Protein AF-A0A841F017-F1 (afdb_monomer_lite)

Radius of gyration: 26.67 Å; chains: 1; bounding box: 77×30×79 Å

Secondary structure (DSSP, 8-state):
--HHHHHHHHHHHHHHHHHHHHHHHHHH-PPP--------EEE-SS-TTSEEETTPEEEEEEE-SS-SS--EEEEEE-TTTTTTTT-S--HHHHHHHHHTTEEE-GGG-BTTB--EEE--S-----

Sequence (126 aa):
MSTRGLRLRLLTVSILFILLFLLFILWTQRPAASTYEIKGYTTSALHKDIPVPANAKLIESKAYSDHPTLELSETYELKHIGGEQGLYPPVDYFQKLHDAGWMELKEERMGNMHILNKGDVHQNRG

Structure (mmCIF, N/CA/C/O backbone):
data_AF-A0A841F017-F1
#
_entry.id   AF-A0A841F017-F1
#
loop_
_atom_site.group_PDB
_atom_site.id
_atom_site.type_symbol
_atom_site.label_atom_id
_atom_site.label_alt_id
_atom_site.label_comp_id
_atom_site.label_asym_id
_atom_site.label_entity_id
_atom_site.label_seq_id
_atom_site.pdbx_PDB_ins_code
_atom_site.Cartn_x
_atom_site.Cartn_y
_atom_site.Cartn_z
_atom_site.occupancy
_atom_site.B_iso_or_equiv
_atom_site.auth_seq_id
_atom_site.auth_comp_id
_atom_site.auth_asym_id
_atom_site.auth_atom_id
_atom_site.pdbx_PDB_model_num
ATOM 1 N N . MET A 1 1 ? 41.986 12.591 -57.792 1.00 54.22 1 MET A N 1
ATOM 2 C CA . MET A 1 1 ? 40.814 12.480 -5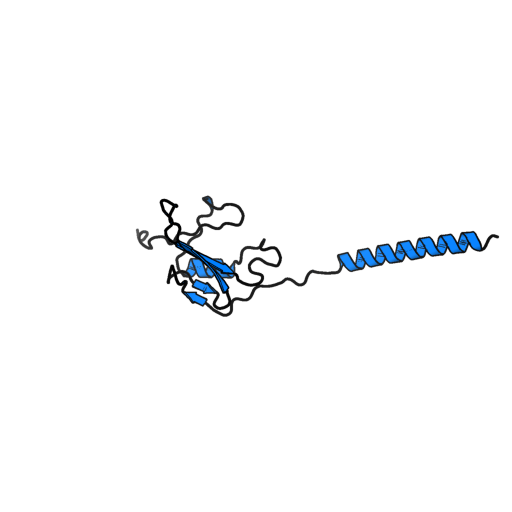6.890 1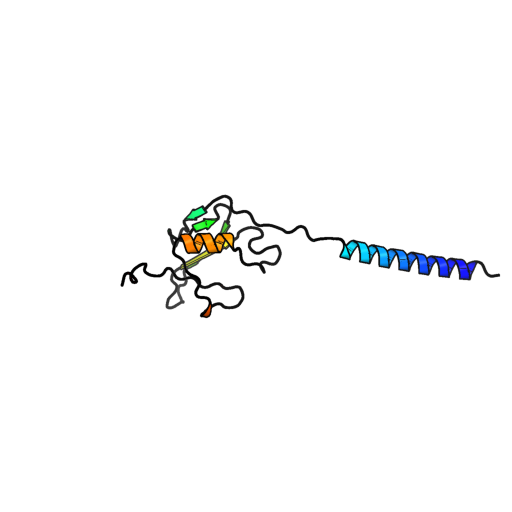.00 54.22 1 MET A CA 1
ATOM 3 C C . MET A 1 1 ? 41.317 12.118 -55.492 1.00 54.22 1 MET A C 1
ATOM 5 O O . MET A 1 1 ? 42.012 11.120 -55.360 1.00 54.22 1 MET A O 1
ATOM 9 N N . SER A 1 2 ? 41.104 12.971 -54.481 1.00 56.50 2 SER A N 1
ATOM 10 C CA . SER A 1 2 ? 41.751 12.845 -53.159 1.00 56.50 2 SER A CA 1
ATOM 11 C C . SER A 1 2 ? 41.032 11.827 -52.266 1.00 56.50 2 SER A C 1
ATOM 13 O O . SER A 1 2 ? 39.908 12.051 -51.818 1.00 56.50 2 SER A O 1
ATOM 15 N N . THR A 1 3 ? 41.691 10.702 -51.988 1.00 62.00 3 THR A N 1
ATOM 16 C CA . THR A 1 3 ? 41.151 9.574 -51.207 1.00 62.00 3 THR A CA 1
ATOM 17 C C . THR A 1 3 ? 40.974 9.893 -49.720 1.00 62.00 3 THR A C 1
ATOM 19 O O . THR A 1 3 ? 40.163 9.260 -49.045 1.00 62.00 3 THR A O 1
ATOM 22 N N . ARG A 1 4 ? 41.684 10.903 -49.199 1.00 63.47 4 ARG A N 1
ATOM 23 C CA . ARG A 1 4 ? 41.638 11.300 -47.780 1.00 63.47 4 ARG A CA 1
ATOM 24 C C . ARG A 1 4 ? 40.321 11.988 -47.403 1.00 63.47 4 ARG A C 1
ATOM 26 O O . ARG A 1 4 ? 39.759 11.685 -46.356 1.00 63.47 4 ARG A O 1
ATOM 33 N N . GLY A 1 5 ? 39.787 12.841 -48.283 1.00 66.69 5 GLY A N 1
ATOM 34 C CA . GLY A 1 5 ? 38.509 13.529 -48.056 1.00 66.69 5 GLY A CA 1
ATOM 35 C C . GLY A 1 5 ? 37.297 12.593 -48.117 1.00 66.69 5 GLY A C 1
ATOM 36 O O . GLY A 1 5 ? 36.348 12.757 -47.355 1.00 66.69 5 GLY A O 1
ATOM 37 N N . LEU A 1 6 ? 37.352 11.567 -48.972 1.00 69.12 6 LEU A N 1
ATOM 38 C CA . LEU A 1 6 ? 36.295 10.558 -49.081 1.00 69.12 6 LEU A CA 1
ATOM 39 C C . LEU A 1 6 ? 36.247 9.643 -47.846 1.00 69.12 6 LEU A C 1
ATOM 41 O O . LEU A 1 6 ? 35.168 9.356 -47.338 1.00 69.12 6 LEU A O 1
ATOM 45 N N . ARG A 1 7 ? 37.416 9.243 -47.323 1.00 73.12 7 ARG A N 1
ATOM 46 C CA . ARG A 1 7 ? 37.525 8.423 -46.103 1.00 73.12 7 ARG A CA 1
ATOM 47 C C . ARG A 1 7 ? 36.995 9.146 -44.863 1.00 73.12 7 ARG A C 1
ATOM 49 O O . ARG A 1 7 ? 36.294 8.531 -44.070 1.00 73.12 7 ARG A O 1
ATOM 56 N N . LEU A 1 8 ? 37.268 10.446 -44.727 1.00 74.31 8 LEU A N 1
ATOM 57 C CA . LEU A 1 8 ? 36.761 11.244 -43.606 1.00 74.31 8 LEU A CA 1
ATOM 58 C C . LEU A 1 8 ? 35.231 11.391 -43.648 1.00 74.31 8 LEU A C 1
ATOM 60 O O . LEU A 1 8 ? 34.578 11.225 -42.624 1.00 74.31 8 LEU A O 1
ATOM 64 N N . ARG A 1 9 ? 34.651 11.611 -44.837 1.00 77.00 9 ARG A N 1
ATOM 65 C CA . ARG A 1 9 ? 33.189 11.676 -45.024 1.00 77.00 9 ARG A CA 1
ATOM 66 C C . ARG A 1 9 ? 32.496 10.339 -44.746 1.00 77.00 9 ARG A C 1
ATOM 68 O O . ARG A 1 9 ? 31.420 10.326 -44.155 1.00 77.00 9 ARG A O 1
ATOM 75 N N . LEU A 1 10 ? 33.114 9.218 -45.127 1.00 76.31 10 LEU A N 1
ATOM 76 C CA . LEU A 1 10 ? 32.594 7.890 -44.787 1.00 76.31 10 LEU A CA 1
ATOM 77 C C . LEU A 1 10 ? 32.601 7.646 -43.272 1.00 76.31 10 LEU A C 1
ATOM 79 O O . LEU A 1 10 ? 31.632 7.114 -42.737 1.00 76.31 10 LEU A O 1
ATOM 83 N N . LEU A 1 11 ? 33.665 8.061 -42.579 1.00 83.00 11 LEU A N 1
ATOM 84 C CA . LEU A 1 11 ? 33.771 7.922 -41.124 1.00 83.00 11 LEU A CA 1
ATOM 85 C C . LEU A 1 11 ? 32.700 8.738 -40.398 1.00 83.00 11 LEU A C 1
ATOM 87 O O . LEU A 1 11 ? 32.046 8.212 -39.503 1.00 83.00 11 LEU A O 1
ATOM 91 N N . THR A 1 12 ? 32.457 9.984 -40.810 1.00 86.88 12 THR A N 1
ATOM 92 C CA . THR A 1 12 ? 31.417 10.821 -40.191 1.00 86.88 12 THR A CA 1
ATOM 93 C C . THR A 1 12 ? 30.012 10.264 -40.411 1.00 86.88 12 THR A C 1
ATOM 95 O O . THR A 1 12 ? 29.203 10.279 -39.488 1.00 86.88 12 THR A O 1
ATOM 98 N N . VAL A 1 13 ? 29.723 9.728 -41.604 1.00 88.12 13 VAL A N 1
ATOM 99 C CA . VAL A 1 13 ? 28.428 9.087 -41.897 1.00 88.12 13 VAL A CA 1
ATOM 100 C C . VAL A 1 13 ? 28.254 7.812 -41.071 1.00 88.12 13 VAL A C 1
ATOM 102 O O . VAL A 1 13 ? 27.183 7.595 -40.514 1.00 88.12 13 VAL A O 1
ATOM 105 N N . SER A 1 14 ? 29.312 7.008 -40.934 1.00 89.00 14 SER A N 1
ATOM 106 C CA . SER A 1 14 ? 29.301 5.794 -40.110 1.00 89.00 14 SER A CA 1
ATOM 107 C C . SER A 1 14 ? 29.035 6.107 -38.632 1.00 89.00 14 SER A C 1
ATOM 109 O O . SER A 1 14 ? 28.161 5.501 -38.017 1.00 89.00 14 SER A O 1
ATOM 111 N N . ILE A 1 15 ? 29.709 7.122 -38.077 1.00 92.94 15 ILE A N 1
ATOM 112 C CA . ILE A 1 15 ? 29.497 7.570 -36.690 1.00 92.94 15 ILE A CA 1
ATOM 113 C C . ILE A 1 15 ? 28.059 8.061 -36.484 1.00 92.94 15 ILE A C 1
ATOM 115 O O . ILE A 1 15 ? 27.424 7.691 -35.499 1.00 92.94 15 ILE A O 1
ATOM 119 N N . LEU A 1 16 ? 27.519 8.849 -37.419 1.00 93.56 16 LEU A N 1
ATOM 120 C CA . LEU A 1 16 ? 26.139 9.331 -37.341 1.00 93.56 16 LEU A CA 1
ATOM 121 C C . LEU A 1 16 ? 25.131 8.172 -37.347 1.00 93.56 16 LE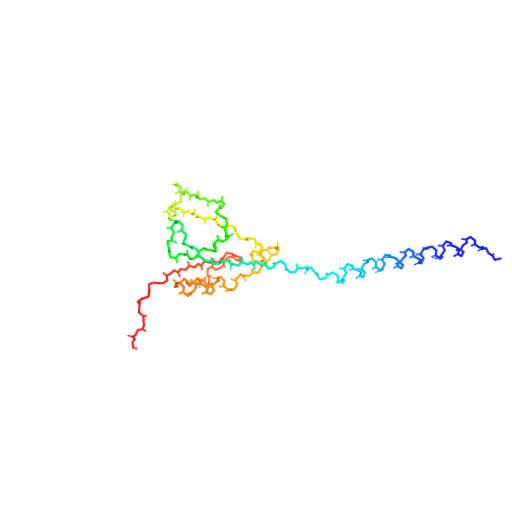U A C 1
ATOM 123 O O . LEU A 1 16 ? 24.181 8.178 -36.567 1.00 93.56 16 LEU A O 1
ATOM 127 N N . PHE A 1 17 ? 25.362 7.156 -38.182 1.00 92.19 17 PHE A N 1
ATOM 128 C CA . PHE A 1 17 ? 24.522 5.959 -38.234 1.00 92.19 17 PHE A CA 1
ATOM 129 C C . PHE A 1 17 ? 24.560 5.166 -36.923 1.00 92.19 17 PHE A C 1
ATOM 131 O O . PHE A 1 17 ? 23.517 4.732 -36.441 1.00 92.19 17 PHE A O 1
ATOM 138 N N . ILE A 1 18 ? 25.741 5.023 -36.314 1.00 93.12 18 ILE A N 1
ATOM 139 C CA . ILE A 1 18 ? 25.905 4.352 -35.016 1.00 93.12 18 ILE A CA 1
ATOM 140 C C . ILE A 1 18 ? 25.162 5.117 -33.914 1.00 93.12 18 ILE A C 1
ATOM 142 O O . ILE A 1 18 ? 24.469 4.501 -33.109 1.00 93.12 18 ILE A O 1
ATOM 146 N N . LEU A 1 19 ? 25.247 6.450 -33.895 1.00 93.44 19 LEU A N 1
ATOM 147 C CA . LEU A 1 19 ? 24.533 7.282 -32.919 1.00 93.44 19 LEU A CA 1
ATOM 148 C C . LEU A 1 19 ? 23.010 7.180 -33.074 1.00 93.44 19 LEU A C 1
ATOM 150 O O . LEU A 1 19 ? 22.304 7.043 -32.077 1.00 93.44 19 LEU A O 1
ATOM 154 N N . LEU A 1 20 ? 22.503 7.190 -34.310 1.00 92.69 20 LEU A N 1
ATOM 155 C CA . LEU A 1 20 ? 21.077 6.996 -34.591 1.00 92.69 20 LEU A CA 1
ATOM 156 C C . LEU A 1 20 ? 20.599 5.598 -34.186 1.00 92.69 20 LEU A C 1
ATOM 158 O O . LEU A 1 20 ? 19.507 5.460 -33.638 1.00 92.69 20 LEU A O 1
ATOM 162 N N . PHE A 1 21 ? 21.422 4.572 -34.404 1.00 91.19 21 PHE A N 1
ATOM 163 C CA . PHE A 1 21 ? 21.111 3.203 -34.002 1.00 91.19 21 PHE A CA 1
ATOM 164 C C . PHE A 1 21 ? 21.115 3.032 -32.477 1.00 91.19 21 PHE A C 1
ATOM 166 O O . PHE A 1 21 ? 20.206 2.414 -31.931 1.00 91.19 21 PHE A O 1
ATOM 173 N N . LEU A 1 22 ? 22.075 3.639 -31.770 1.00 89.81 22 LEU A N 1
ATOM 174 C CA . LEU A 1 22 ? 22.096 3.675 -30.303 1.00 89.81 22 LEU A CA 1
ATOM 175 C C . LEU A 1 22 ? 20.860 4.382 -29.745 1.00 89.81 22 LEU A C 1
ATOM 177 O O . LEU A 1 22 ? 20.235 3.876 -28.815 1.00 89.81 22 LEU A O 1
ATOM 181 N N . LEU A 1 23 ? 20.472 5.511 -30.345 1.00 88.81 23 LEU A N 1
ATOM 182 C CA . LEU A 1 23 ? 19.254 6.213 -29.967 1.00 88.81 23 LEU A CA 1
ATOM 183 C C . LEU A 1 23 ? 18.035 5.307 -30.180 1.00 88.81 23 LEU A C 1
ATOM 185 O O . LEU A 1 23 ? 17.245 5.135 -29.260 1.00 88.81 23 LEU A O 1
ATOM 189 N N . PHE A 1 24 ? 17.918 4.663 -31.344 1.00 88.06 24 PHE A N 1
ATOM 190 C CA . PHE A 1 24 ? 16.834 3.726 -31.654 1.00 88.06 24 PHE A CA 1
ATOM 191 C C . PHE A 1 24 ? 16.744 2.567 -30.651 1.00 88.06 24 PHE A C 1
ATOM 193 O O . PHE A 1 24 ? 15.651 2.260 -30.180 1.00 88.06 24 PHE A O 1
ATOM 200 N N . ILE A 1 25 ? 17.876 1.977 -30.249 1.00 86.12 25 ILE A N 1
ATOM 201 C CA . ILE A 1 25 ? 17.900 0.933 -29.215 1.00 86.12 25 ILE A CA 1
ATOM 202 C C . ILE A 1 25 ? 17.289 1.454 -27.907 1.00 86.12 25 ILE A C 1
ATOM 204 O O . ILE A 1 25 ? 16.469 0.747 -27.321 1.00 86.12 25 ILE A O 1
ATOM 208 N N . LEU A 1 26 ? 17.605 2.686 -27.489 1.00 80.12 26 LEU A N 1
ATOM 209 C CA . LEU A 1 26 ? 17.029 3.304 -26.285 1.00 80.12 26 LEU A CA 1
ATOM 210 C C . LEU A 1 26 ? 15.506 3.489 -26.388 1.00 80.12 26 LEU A C 1
ATOM 212 O O . LEU A 1 26 ? 14.811 3.251 -25.406 1.00 80.12 26 LEU A O 1
ATOM 216 N N . TRP A 1 27 ? 14.971 3.833 -27.567 1.00 78.69 27 TRP A N 1
ATOM 217 C CA . TRP A 1 27 ? 13.516 3.930 -27.789 1.00 78.69 27 TRP A CA 1
ATOM 218 C C . TRP A 1 27 ? 12.805 2.570 -27.739 1.00 78.69 27 TRP A C 1
ATOM 220 O O . TRP A 1 27 ? 11.628 2.506 -27.391 1.00 78.69 27 TRP A O 1
ATOM 230 N N . THR A 1 28 ? 13.495 1.478 -28.085 1.00 76.00 28 THR A N 1
ATOM 231 C CA . THR A 1 28 ? 12.908 0.122 -28.076 1.00 76.00 28 THR A CA 1
ATOM 232 C C . THR A 1 28 ? 12.926 -0.561 -26.709 1.00 76.00 28 THR A C 1
ATOM 234 O O . THR A 1 28 ? 12.256 -1.581 -26.535 1.00 76.00 28 THR A O 1
ATOM 237 N N . GLN A 1 29 ? 13.656 -0.025 -25.724 1.00 72.19 29 GLN A N 1
ATOM 238 C CA . GLN A 1 29 ? 13.628 -0.570 -24.370 1.00 72.19 29 GLN A CA 1
ATOM 239 C C . GLN A 1 29 ? 12.288 -0.215 -23.718 1.00 72.19 29 GLN A C 1
ATOM 241 O O . GLN A 1 29 ? 12.080 0.905 -23.258 1.00 72.19 29 GLN A O 1
ATOM 246 N N . ARG A 1 30 ? 11.366 -1.179 -23.654 1.00 65.62 30 ARG A N 1
ATOM 247 C CA . ARG A 1 30 ? 10.223 -1.086 -22.743 1.00 65.62 30 ARG A CA 1
ATOM 248 C C . ARG A 1 30 ? 10.773 -1.339 -21.338 1.00 65.62 30 ARG A C 1
ATOM 250 O O . ARG A 1 30 ? 11.293 -2.435 -21.120 1.00 65.62 30 ARG A O 1
ATOM 257 N N . PRO A 1 31 ? 10.702 -0.381 -20.396 1.00 66.06 31 PRO A N 1
ATOM 258 C CA . PRO A 1 31 ? 11.086 -0.659 -19.020 1.00 66.06 31 PRO A CA 1
ATOM 259 C C . PRO A 1 31 ? 10.287 -1.873 -18.549 1.00 66.06 31 PRO A C 1
ATOM 261 O O . PRO A 1 31 ? 9.068 -1.918 -18.749 1.00 66.06 31 PRO A O 1
ATOM 264 N N . ALA A 1 32 ? 10.966 -2.877 -17.991 1.00 60.59 32 ALA A N 1
ATOM 265 C CA . ALA A 1 32 ? 10.270 -3.960 -17.317 1.00 60.59 32 ALA A CA 1
ATOM 266 C C . ALA A 1 32 ? 9.374 -3.312 -16.257 1.00 60.59 32 ALA A C 1
ATOM 268 O O . ALA A 1 32 ? 9.856 -2.556 -15.416 1.00 60.59 32 ALA A O 1
ATOM 269 N N . ALA A 1 33 ? 8.062 -3.520 -16.362 1.00 59.91 33 ALA A N 1
ATOM 270 C CA . ALA A 1 33 ? 7.141 -2.987 -15.379 1.00 59.91 33 ALA A CA 1
ATOM 271 C C . ALA A 1 33 ? 7.423 -3.713 -14.066 1.00 59.91 33 ALA A C 1
ATOM 273 O O . ALA A 1 33 ? 7.151 -4.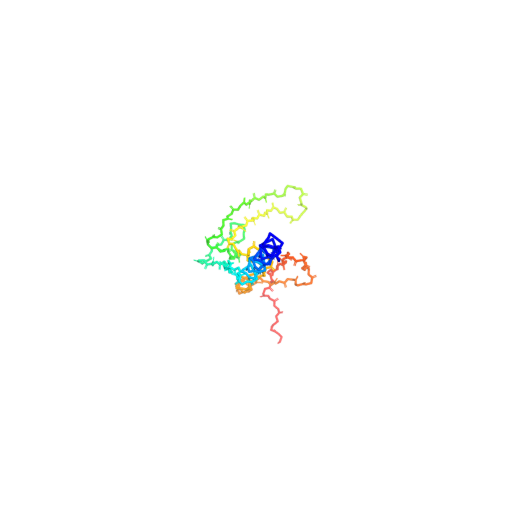907 -13.943 1.00 59.91 33 ALA A O 1
ATOM 274 N N . SER A 1 34 ? 7.999 -3.010 -13.101 1.00 65.50 34 SER A N 1
ATOM 275 C CA . SER A 1 34 ? 8.137 -3.540 -11.757 1.00 65.50 34 SER A CA 1
ATOM 276 C C . SER A 1 34 ? 6.764 -3.583 -11.120 1.00 65.50 34 SER A C 1
ATOM 278 O O . SER A 1 34 ? 6.232 -2.582 -10.641 1.00 65.50 34 SER A O 1
ATOM 280 N N . THR A 1 35 ? 6.152 -4.754 -11.193 1.00 78.25 35 THR A N 1
ATOM 281 C CA . THR A 1 35 ? 4.881 -5.036 -10.546 1.00 78.25 35 THR A CA 1
ATOM 282 C C . THR A 1 35 ? 5.147 -5.353 -9.082 1.00 78.25 35 THR A C 1
ATOM 284 O O . THR A 1 35 ? 6.054 -6.128 -8.761 1.00 78.25 35 THR A O 1
ATOM 287 N N . TYR A 1 36 ? 4.365 -4.755 -8.187 1.00 88.62 36 TYR A N 1
ATOM 288 C CA . TYR A 1 36 ? 4.311 -5.215 -6.806 1.00 88.62 36 TYR A CA 1
ATOM 289 C C . TYR A 1 36 ? 3.533 -6.529 -6.725 1.00 88.62 36 TYR A C 1
ATOM 291 O O . TYR A 1 36 ? 2.739 -6.865 -7.603 1.00 88.62 36 TYR A O 1
ATOM 299 N N . GLU A 1 37 ? 3.778 -7.274 -5.655 1.00 92.19 37 GLU A N 1
ATOM 300 C CA . GLU A 1 37 ? 3.097 -8.526 -5.349 1.00 92.19 37 GLU A CA 1
ATOM 301 C C . GLU A 1 37 ? 2.634 -8.463 -3.894 1.00 92.19 37 GLU A C 1
ATOM 303 O O . GLU A 1 37 ? 3.416 -8.096 -3.013 1.00 92.19 37 GLU A O 1
ATOM 308 N N . ILE A 1 38 ? 1.383 -8.839 -3.634 1.00 93.44 38 ILE A N 1
ATOM 309 C CA . ILE A 1 38 ? 0.839 -8.986 -2.282 1.00 93.44 38 ILE A CA 1
ATOM 310 C C . ILE A 1 38 ? 0.714 -10.480 -1.984 1.00 93.44 38 ILE A C 1
ATOM 312 O O . ILE A 1 38 ? -0.076 -11.181 -2.612 1.00 93.44 38 ILE A O 1
ATOM 316 N N . LYS A 1 39 ? 1.477 -10.978 -1.005 1.00 93.81 39 LYS A N 1
ATOM 317 C CA . LYS A 1 39 ? 1.532 -12.416 -0.654 1.00 93.81 39 LYS A CA 1
ATOM 318 C C . LYS A 1 39 ? 0.498 -12.847 0.392 1.00 93.81 39 LYS A C 1
ATOM 320 O O . LYS A 1 39 ? 0.630 -13.902 1.005 1.00 93.81 39 LYS A O 1
ATOM 325 N N . GLY A 1 40 ? -0.510 -12.012 0.620 1.00 95.38 40 GLY A N 1
ATOM 326 C CA . GLY A 1 40 ? -1.505 -12.155 1.680 1.00 95.38 40 GLY A CA 1
ATOM 327 C C . GLY A 1 40 ? -1.580 -10.906 2.553 1.00 95.38 40 GLY A C 1
ATOM 328 O O . GLY A 1 40 ? -0.901 -9.914 2.290 1.00 95.38 40 GLY A O 1
ATOM 329 N N . TYR A 1 41 ? -2.400 -10.968 3.600 1.00 95.81 41 TYR A N 1
ATOM 330 C CA . TYR A 1 41 ? -2.627 -9.853 4.517 1.00 95.81 41 TYR A CA 1
ATOM 331 C C . TYR A 1 41 ? -2.445 -10.284 5.968 1.00 95.81 41 TYR A C 1
ATOM 333 O O . TYR A 1 41 ? -2.833 -11.385 6.354 1.00 95.81 41 TYR A O 1
ATOM 341 N N . THR A 1 42 ? -1.885 -9.380 6.757 1.00 93.69 42 THR A N 1
ATOM 342 C CA . THR A 1 42 ? -1.840 -9.416 8.217 1.00 93.69 42 THR A CA 1
ATOM 343 C C . THR A 1 42 ? -2.565 -8.186 8.765 1.00 93.69 42 THR A C 1
ATOM 345 O O . THR A 1 42 ? -2.947 -7.293 8.010 1.00 93.69 42 THR A O 1
ATOM 348 N N . THR A 1 43 ? -2.791 -8.126 10.068 1.00 91.00 43 THR A N 1
ATOM 349 C CA . THR A 1 43 ? -3.374 -6.952 10.728 1.00 91.00 43 THR A CA 1
ATOM 350 C C . THR A 1 43 ? -2.281 -5.944 11.087 1.00 91.00 43 THR A C 1
ATOM 352 O O . THR A 1 43 ? -1.203 -6.366 11.514 1.00 91.00 43 THR A O 1
ATOM 355 N N . SER A 1 44 ? -2.552 -4.638 10.971 1.00 86.50 44 SER A N 1
ATOM 356 C CA . SER A 1 44 ? -1.679 -3.605 11.562 1.00 86.50 44 SER A CA 1
ATOM 357 C C . SER A 1 44 ? -1.583 -3.792 13.081 1.00 86.50 44 SER A C 1
ATOM 359 O O . SER A 1 44 ? -2.511 -4.297 13.725 1.00 86.50 44 SER A O 1
ATOM 361 N N . ALA A 1 45 ? -0.439 -3.411 13.650 1.00 78.44 45 ALA A N 1
ATOM 362 C CA . ALA A 1 45 ? -0.231 -3.442 15.092 1.00 78.44 45 ALA A CA 1
ATOM 363 C C . ALA A 1 45 ? -0.999 -2.314 15.809 1.00 78.44 45 ALA A C 1
ATOM 365 O O . ALA A 1 45 ? -1.472 -2.537 16.926 1.00 78.44 45 ALA A O 1
ATOM 366 N N . LEU A 1 46 ? -1.214 -1.169 15.149 1.00 83.62 46 LEU A N 1
ATOM 367 C CA . LEU A 1 46 ? -2.002 -0.050 15.672 1.00 83.62 46 LEU A CA 1
ATOM 368 C C . LEU A 1 46 ? -3.517 -0.215 15.458 1.00 83.62 46 LEU A C 1
ATOM 370 O O . LEU A 1 46 ? -4.290 -0.014 16.391 1.00 83.62 46 LEU A O 1
ATOM 374 N N . HIS A 1 47 ? -3.951 -0.593 14.252 1.00 83.19 47 HIS A N 1
ATOM 375 C CA . HIS A 1 47 ? -5.368 -0.769 13.904 1.00 83.19 47 HIS A CA 1
ATOM 376 C C . HIS A 1 47 ? -5.607 -2.164 13.322 1.00 83.19 47 HIS A C 1
ATOM 378 O O . HIS A 1 47 ? -5.303 -2.446 12.162 1.00 83.19 47 HIS A O 1
ATOM 384 N N . LYS A 1 48 ? -6.176 -3.064 14.136 1.00 86.88 48 LYS A N 1
ATOM 385 C CA . LYS A 1 48 ? -6.352 -4.485 13.774 1.00 86.88 48 LYS A CA 1
ATOM 386 C C . LYS A 1 48 ? -7.247 -4.717 12.556 1.00 86.88 48 LYS A C 1
ATOM 388 O O . LYS A 1 48 ? -7.247 -5.802 11.986 1.00 86.88 48 LYS A O 1
ATOM 393 N N . ASP A 1 49 ? -8.036 -3.726 12.186 1.00 89.25 49 ASP A N 1
ATOM 394 C CA . ASP A 1 49 ? -8.972 -3.737 11.074 1.00 89.25 49 ASP A CA 1
ATOM 395 C C . ASP A 1 49 ? -8.405 -3.136 9.781 1.00 89.25 49 ASP A C 1
ATOM 397 O O . ASP A 1 49 ? -9.097 -3.137 8.761 1.00 89.25 49 ASP A O 1
ATOM 401 N N . ILE A 1 50 ? -7.156 -2.662 9.797 1.00 92.06 50 ILE A N 1
ATOM 402 C CA . ILE A 1 50 ? -6.418 -2.297 8.588 1.00 92.06 50 ILE A CA 1
ATOM 403 C C . ILE A 1 50 ? -5.677 -3.544 8.080 1.00 92.06 50 ILE A C 1
ATOM 405 O O . ILE A 1 50 ? -4.749 -4.023 8.747 1.00 92.06 50 ILE A O 1
ATOM 409 N N . PRO A 1 51 ? -6.056 -4.093 6.909 1.00 95.06 51 PRO A N 1
ATOM 410 C CA . PRO A 1 51 ? -5.309 -5.169 6.276 1.00 95.06 51 PRO A CA 1
ATOM 411 C C . PRO A 1 51 ? -3.979 -4.626 5.747 1.00 95.06 51 PRO A C 1
ATOM 413 O O . PRO A 1 51 ? -3.961 -3.808 4.839 1.00 95.06 51 PRO A O 1
ATOM 416 N N . VAL A 1 52 ? -2.861 -5.116 6.267 1.00 95.62 52 VAL A N 1
ATOM 417 C CA . VAL A 1 52 ? -1.508 -4.771 5.813 1.00 95.62 52 VAL A CA 1
ATOM 418 C C . VAL A 1 52 ? -0.966 -5.918 4.956 1.00 95.62 52 VAL A C 1
ATOM 420 O O . VAL A 1 52 ? -1.076 -7.073 5.373 1.00 95.62 52 VAL A O 1
ATOM 423 N N . PRO A 1 53 ? -0.378 -5.672 3.770 1.00 95.94 53 PRO A N 1
ATOM 424 C CA . PRO A 1 53 ? 0.261 -6.728 2.987 1.00 95.94 53 PRO A CA 1
ATOM 425 C C . PRO A 1 53 ? 1.305 -7.489 3.816 1.00 95.94 53 PRO A C 1
ATOM 427 O O . PRO A 1 53 ? 2.190 -6.886 4.416 1.00 95.94 53 PRO A O 1
ATOM 430 N N . ALA A 1 54 ? 1.233 -8.820 3.845 1.00 95.69 54 ALA A N 1
ATOM 431 C CA . ALA A 1 54 ? 2.067 -9.653 4.722 1.00 95.69 54 ALA A CA 1
ATOM 432 C C . ALA A 1 54 ? 3.573 -9.567 4.409 1.00 95.69 54 ALA A C 1
ATOM 434 O O . ALA A 1 54 ? 4.411 -9.858 5.257 1.00 95.69 54 ALA A O 1
ATOM 435 N N . ASN A 1 55 ? 3.917 -9.180 3.181 1.00 95.50 55 ASN A N 1
ATOM 436 C CA . ASN A 1 55 ? 5.283 -8.940 2.729 1.00 95.50 55 ASN A CA 1
ATOM 437 C C . ASN A 1 55 ? 5.693 -7.457 2.766 1.00 95.50 55 ASN A C 1
ATOM 439 O O . ASN A 1 55 ? 6.760 -7.124 2.248 1.00 95.50 55 ASN A O 1
ATOM 443 N N . ALA A 1 56 ? 4.873 -6.577 3.349 1.00 95.44 56 ALA A N 1
ATOM 444 C CA . ALA A 1 56 ? 5.277 -5.212 3.655 1.00 95.44 56 ALA A CA 1
ATOM 445 C C . ALA A 1 56 ? 6.149 -5.185 4.917 1.00 95.44 56 ALA A C 1
ATOM 447 O O . ALA A 1 56 ? 5.926 -5.926 5.876 1.00 95.44 56 ALA A O 1
ATOM 448 N N . LYS A 1 57 ? 7.154 -4.314 4.921 1.00 94.19 57 LYS A N 1
ATOM 449 C CA . LYS A 1 57 ? 8.071 -4.121 6.042 1.00 94.19 57 LYS A CA 1
ATOM 450 C C . LYS A 1 57 ? 7.640 -2.898 6.843 1.00 94.19 57 LYS A C 1
ATOM 452 O O . LYS A 1 57 ? 7.508 -1.823 6.271 1.00 94.19 57 LYS A O 1
ATOM 457 N N . LEU A 1 58 ? 7.472 -3.034 8.158 1.00 92.94 58 LEU A N 1
ATOM 458 C CA . LEU A 1 58 ? 7.326 -1.877 9.045 1.00 92.94 58 LEU A CA 1
ATOM 459 C C . LEU A 1 58 ? 8.647 -1.093 9.050 1.00 92.94 58 LEU A C 1
ATOM 461 O O . LEU A 1 58 ? 9.692 -1.651 9.398 1.00 92.94 58 LEU A O 1
ATOM 465 N N . ILE A 1 59 ? 8.607 0.171 8.633 1.00 92.31 59 ILE A N 1
ATOM 466 C CA . ILE A 1 59 ? 9.790 1.042 8.567 1.00 92.31 59 ILE A CA 1
ATOM 467 C C . ILE A 1 59 ? 9.799 2.098 9.669 1.00 92.31 59 ILE A C 1
ATOM 469 O O . ILE A 1 59 ? 10.872 2.479 10.129 1.00 92.31 59 ILE A O 1
ATOM 473 N N . GLU A 1 60 ? 8.626 2.530 10.130 1.00 86.81 60 GLU A N 1
ATOM 474 C CA . GLU A 1 60 ? 8.502 3.531 11.185 1.00 86.81 60 GLU A CA 1
ATOM 475 C C . GLU A 1 60 ? 7.265 3.255 12.038 1.00 86.81 60 GLU A C 1
ATOM 477 O O . GLU A 1 60 ? 6.209 2.893 11.525 1.00 86.81 60 GLU A O 1
ATOM 482 N N . SER A 1 61 ? 7.410 3.446 13.347 1.00 86.00 61 SER A N 1
ATOM 483 C CA . SER A 1 61 ? 6.309 3.518 14.300 1.00 86.00 61 SER A CA 1
ATOM 484 C C . SER A 1 61 ? 6.590 4.703 15.211 1.00 86.00 61 SER A C 1
ATOM 486 O O . SER A 1 61 ? 7.583 4.690 15.944 1.00 86.00 61 SER A O 1
ATOM 488 N N . LYS A 1 62 ? 5.756 5.739 15.150 1.00 82.56 62 LYS A N 1
ATOM 489 C CA . LYS A 1 62 ? 5.996 7.006 15.847 1.00 82.56 62 LYS A CA 1
ATOM 490 C C . LYS A 1 62 ? 4.800 7.391 16.700 1.00 82.56 62 LYS A C 1
ATOM 492 O O . LYS A 1 62 ? 3.681 7.449 16.199 1.00 82.56 62 LYS A O 1
ATOM 497 N N . ALA A 1 63 ? 5.066 7.699 17.968 1.00 78.31 63 ALA A N 1
ATOM 498 C CA . ALA A 1 63 ? 4.123 8.390 18.835 1.00 78.31 63 ALA A CA 1
ATOM 499 C C . ALA A 1 63 ? 4.275 9.903 18.636 1.00 78.31 63 ALA A C 1
ATOM 501 O O . ALA A 1 63 ? 5.396 10.423 18.628 1.00 78.31 63 ALA A O 1
ATOM 502 N N . TYR A 1 64 ? 3.165 10.609 18.457 1.00 70.56 64 TYR A N 1
ATOM 503 C CA . TYR A 1 64 ? 3.171 12.062 18.344 1.00 70.56 64 TYR A CA 1
ATOM 504 C C . TYR A 1 64 ? 2.868 12.657 19.718 1.00 70.56 64 TYR A C 1
ATOM 506 O O . TYR A 1 64 ? 1.731 12.649 20.168 1.00 70.56 64 TYR A O 1
ATOM 514 N N . SER A 1 65 ? 3.895 13.171 20.398 1.00 61.16 65 SER A N 1
ATOM 515 C CA . SER A 1 65 ? 3.719 13.855 21.687 1.00 61.16 65 SER A CA 1
ATOM 516 C C . SER A 1 65 ? 3.083 15.240 21.544 1.00 61.16 65 SER A C 1
ATOM 518 O O . SER A 1 65 ? 2.431 15.714 22.469 1.00 61.16 65 SER A O 1
ATOM 520 N N . ASP A 1 66 ? 3.265 15.874 20.382 1.00 69.12 66 ASP A N 1
ATOM 521 C CA . ASP A 1 66 ? 2.989 17.303 20.185 1.00 69.12 66 ASP A CA 1
ATOM 522 C C . ASP A 1 66 ? 1.843 17.556 19.187 1.00 69.12 66 ASP A C 1
ATOM 524 O O . ASP A 1 66 ? 1.551 18.705 18.851 1.00 69.12 66 ASP A O 1
ATOM 528 N N . HIS A 1 67 ? 1.202 16.499 18.670 1.00 62.97 67 HIS A N 1
ATOM 529 C CA . HIS A 1 67 ? 0.086 16.634 17.734 1.00 62.97 67 HIS A CA 1
ATOM 530 C C . HIS A 1 67 ? -1.245 16.543 18.494 1.00 62.97 67 HIS A C 1
ATOM 532 O O . HIS A 1 67 ? -1.474 15.555 19.186 1.00 62.97 67 HIS A O 1
ATOM 538 N N . PRO A 1 68 ? -2.160 17.520 18.360 1.00 63.97 68 PRO A N 1
ATOM 539 C CA . PRO A 1 68 ? -3.350 17.609 19.213 1.00 63.97 68 PRO A CA 1
ATOM 540 C C . PRO A 1 68 ? -4.361 16.465 19.024 1.00 63.97 68 PRO A C 1
ATOM 542 O O . PRO A 1 68 ? -5.245 16.296 19.857 1.00 63.97 68 PRO A O 1
ATOM 545 N N . THR A 1 69 ? -4.263 15.705 17.930 1.00 67.81 69 THR A N 1
ATOM 546 C CA . THR A 1 69 ? -5.245 14.673 17.541 1.00 67.81 69 THR A CA 1
ATOM 547 C C . THR A 1 69 ? -4.645 13.349 17.070 1.00 67.81 69 THR A C 1
ATOM 549 O O . THR A 1 69 ? -5.392 12.415 16.798 1.00 67.81 69 THR A O 1
ATOM 552 N N . LEU A 1 70 ? -3.320 13.250 16.933 1.00 70.94 70 LEU A N 1
ATOM 553 C CA . LEU A 1 70 ? -2.664 12.022 16.478 1.00 70.94 70 LEU A CA 1
ATOM 554 C C . LEU A 1 70 ? -1.849 11.486 17.642 1.00 70.94 70 LEU A C 1
ATOM 556 O O . LEU A 1 70 ? -0.977 12.190 18.131 1.00 70.94 70 LEU A O 1
ATOM 560 N N . GLU A 1 71 ? -2.127 10.262 18.077 1.00 75.25 71 GLU A N 1
ATOM 561 C CA . GLU A 1 71 ? -1.377 9.636 19.170 1.00 75.25 71 GLU A CA 1
ATOM 562 C C . GLU A 1 71 ? -0.234 8.773 18.626 1.00 75.25 71 GLU A C 1
ATOM 564 O O . GLU A 1 71 ? 0.888 8.836 19.126 1.00 75.25 71 GLU A O 1
ATOM 569 N N . LEU A 1 72 ? -0.490 8.009 17.557 1.00 84.12 72 LEU A N 1
ATOM 570 C CA . LEU A 1 72 ? 0.428 7.025 16.982 1.00 84.12 72 LEU A CA 1
ATOM 571 C C . LEU A 1 72 ? 0.290 6.937 15.456 1.00 84.12 72 LEU A C 1
ATOM 573 O O . LEU A 1 72 ? -0.775 7.179 14.893 1.00 84.12 72 LEU A O 1
ATOM 577 N N . SER A 1 73 ? 1.375 6.540 14.797 1.00 86.88 73 SER A N 1
ATOM 578 C CA . SER A 1 73 ? 1.414 6.214 13.370 1.00 86.88 73 SER A CA 1
ATOM 579 C C . SER A 1 73 ? 2.316 5.018 13.105 1.00 86.88 73 SER A C 1
ATOM 581 O O . SER A 1 73 ? 3.304 4.812 13.811 1.00 86.88 73 SER A O 1
ATOM 583 N N . GLU A 1 74 ? 1.985 4.266 12.059 1.00 90.25 74 GLU A N 1
ATOM 584 C CA . GLU A 1 74 ? 2.801 3.179 11.528 1.00 90.25 74 GLU A CA 1
ATOM 585 C C . GLU A 1 74 ? 2.970 3.360 10.022 1.00 90.25 74 GLU A C 1
ATOM 587 O O . GLU A 1 74 ? 1.992 3.573 9.301 1.00 90.25 74 GLU A O 1
ATOM 592 N N . THR A 1 75 ? 4.202 3.222 9.543 1.00 91.50 75 THR A N 1
ATOM 593 C CA . THR A 1 75 ? 4.537 3.307 8.122 1.00 91.50 75 THR A CA 1
ATOM 594 C C . THR A 1 75 ? 5.071 1.966 7.645 1.00 91.50 75 THR A C 1
ATOM 596 O O . THR A 1 75 ? 6.048 1.440 8.188 1.00 91.50 75 THR A O 1
ATOM 599 N N . TYR A 1 76 ? 4.452 1.433 6.593 1.00 93.62 76 TYR A N 1
ATOM 600 C CA . TYR A 1 76 ? 4.825 0.167 5.971 1.00 93.62 76 TYR A CA 1
ATOM 601 C C . TYR A 1 76 ? 5.326 0.390 4.543 1.00 93.62 76 TYR A C 1
ATOM 603 O O . TYR A 1 76 ? 4.721 1.127 3.767 1.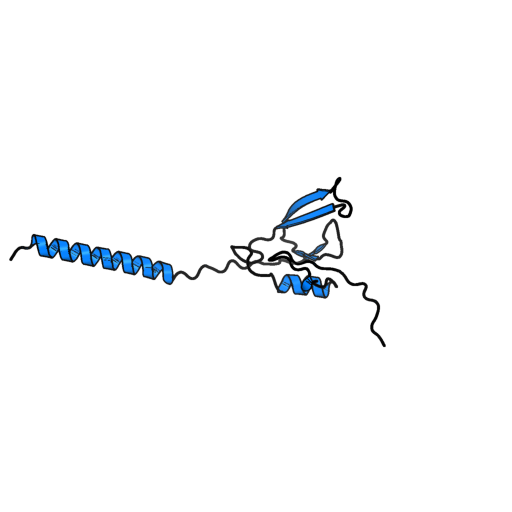00 93.62 76 TYR A O 1
ATOM 611 N N . GLU A 1 77 ? 6.407 -0.292 4.183 1.00 93.69 77 GLU A N 1
ATOM 612 C CA . GLU A 1 77 ? 6.994 -0.276 2.846 1.00 93.69 77 GLU A CA 1
ATOM 613 C C . GLU A 1 77 ? 6.702 -1.596 2.124 1.00 93.69 77 GLU A C 1
ATOM 615 O O . GLU A 1 77 ? 7.024 -2.675 2.627 1.00 93.69 77 GLU A O 1
ATOM 620 N N . LEU A 1 78 ? 6.127 -1.521 0.921 1.00 94.38 78 LEU A N 1
ATOM 621 C CA . LEU A 1 78 ? 5.952 -2.667 0.029 1.00 94.38 78 LEU A CA 1
ATOM 622 C C . LEU A 1 78 ? 6.724 -2.428 -1.271 1.00 94.38 78 LEU A C 1
ATOM 624 O O . LEU A 1 78 ? 6.562 -1.405 -1.934 1.00 94.38 78 LEU A O 1
ATOM 628 N N . LYS A 1 79 ? 7.559 -3.396 -1.658 1.00 92.88 79 LYS A N 1
ATOM 629 C CA . LYS A 1 79 ? 8.431 -3.267 -2.830 1.00 92.88 79 LYS A CA 1
ATOM 630 C C . LYS A 1 79 ? 7.621 -3.025 -4.112 1.00 92.88 79 LYS A C 1
ATOM 632 O O . LYS A 1 79 ? 6.724 -3.803 -4.429 1.00 92.88 79 LYS A O 1
ATOM 637 N N . HIS A 1 80 ? 7.996 -1.979 -4.852 1.00 92.06 80 HIS A N 1
ATOM 638 C CA . HIS A 1 80 ? 7.367 -1.531 -6.104 1.00 92.06 80 HIS A CA 1
ATOM 639 C C . HIS A 1 80 ? 5.873 -1.185 -5.992 1.00 92.06 80 HIS A C 1
ATOM 641 O O . HIS A 1 80 ? 5.181 -1.150 -7.015 1.00 92.06 80 HIS A O 1
ATOM 647 N N . ILE A 1 81 ? 5.335 -0.968 -4.781 1.00 90.62 81 ILE A N 1
ATOM 648 C CA . ILE A 1 81 ? 3.943 -0.534 -4.648 1.00 90.62 81 ILE A CA 1
ATOM 649 C C . ILE A 1 81 ? 3.790 0.833 -5.320 1.00 90.62 81 ILE A C 1
ATOM 651 O O . ILE A 1 81 ? 4.546 1.767 -5.067 1.00 90.62 81 ILE A O 1
ATOM 655 N N . GLY A 1 82 ? 2.854 0.903 -6.261 1.00 87.94 82 GLY A N 1
ATOM 656 C CA . GLY A 1 82 ? 2.697 2.043 -7.156 1.00 87.94 82 GLY A CA 1
ATOM 657 C C . GLY A 1 82 ? 3.750 2.204 -8.255 1.00 87.94 82 GLY A C 1
ATOM 658 O O . GLY A 1 82 ? 3.875 3.277 -8.849 1.00 87.94 82 GLY A O 1
ATOM 659 N N . GLY A 1 83 ? 4.457 1.122 -8.586 1.00 87.44 83 GLY A N 1
ATOM 660 C CA . GLY A 1 83 ? 5.471 1.059 -9.638 1.00 87.44 83 GLY A CA 1
ATOM 661 C C . GLY A 1 83 ? 6.822 1.626 -9.203 1.00 87.44 83 GLY A C 1
ATOM 662 O O . GLY A 1 83 ? 6.990 2.076 -8.075 1.00 87.44 83 GLY A O 1
ATOM 663 N N . GLU A 1 84 ? 7.789 1.641 -10.123 1.00 84.12 84 GLU A N 1
ATOM 664 C CA . GLU A 1 84 ? 9.169 2.104 -9.868 1.00 84.12 84 GLU A CA 1
ATOM 665 C C . GLU A 1 84 ? 9.263 3.507 -9.259 1.00 84.12 84 GLU A C 1
ATOM 667 O O . GLU A 1 84 ? 10.167 3.796 -8.482 1.00 84.12 84 GLU A O 1
ATOM 672 N N . GLN A 1 85 ? 8.332 4.384 -9.630 1.00 83.31 85 GLN A N 1
ATOM 673 C CA . GLN A 1 85 ? 8.304 5.777 -9.188 1.00 83.31 85 GLN A CA 1
ATOM 674 C C . GLN A 1 85 ? 7.227 6.049 -8.126 1.00 83.31 85 GLN A C 1
ATOM 676 O O . GLN A 1 85 ? 7.060 7.197 -7.725 1.00 83.31 85 GLN A O 1
ATOM 681 N N . GLY A 1 86 ? 6.460 5.035 -7.703 1.00 84.12 86 GLY A N 1
ATOM 682 C CA . GLY A 1 86 ? 5.350 5.211 -6.756 1.00 84.12 86 GLY A CA 1
ATOM 683 C C . GLY A 1 86 ? 4.211 6.104 -7.273 1.00 84.12 86 GLY A C 1
ATOM 684 O O . GLY A 1 86 ? 3.508 6.724 -6.481 1.00 84.12 86 GLY A O 1
ATOM 685 N N . LEU A 1 87 ? 4.052 6.228 -8.597 1.00 83.56 87 LEU A N 1
ATOM 686 C CA . LEU A 1 87 ? 3.084 7.136 -9.233 1.00 83.56 87 LEU A CA 1
ATOM 687 C C . LEU A 1 87 ? 1.733 6.485 -9.547 1.00 83.56 87 LEU A C 1
ATOM 689 O O . LEU A 1 87 ? 0.784 7.183 -9.901 1.00 83.56 87 LEU A O 1
ATOM 693 N N . TYR A 1 88 ? 1.639 5.160 -9.454 1.00 85.69 88 TYR A N 1
ATOM 694 C CA . TYR A 1 88 ? 0.417 4.431 -9.776 1.00 85.69 88 TYR A CA 1
ATOM 695 C C . TYR A 1 88 ? -0.325 4.039 -8.493 1.00 85.69 88 TYR A C 1
ATOM 697 O O . TYR A 1 88 ? 0.284 3.506 -7.573 1.00 85.69 88 TYR A O 1
ATOM 705 N N . PRO A 1 89 ? -1.640 4.261 -8.386 1.00 87.88 89 PRO A N 1
ATOM 706 C CA . PRO A 1 89 ? -2.385 3.791 -7.226 1.00 87.88 89 PRO A CA 1
ATOM 707 C C . PRO A 1 89 ? -2.499 2.251 -7.253 1.00 87.88 89 PRO A C 1
ATOM 709 O O . PRO A 1 89 ? -2.888 1.697 -8.285 1.00 87.88 89 PRO A O 1
ATOM 712 N N . PRO A 1 90 ? -2.200 1.537 -6.150 1.00 91.56 90 PRO A N 1
ATOM 713 C CA . PRO A 1 90 ? -2.393 0.088 -6.058 1.00 91.56 90 PRO A CA 1
ATOM 714 C C . PRO A 1 90 ? -3.883 -0.276 -5.921 1.00 91.56 90 PRO A C 1
ATOM 716 O O . PRO A 1 90 ? -4.412 -0.414 -4.819 1.00 91.56 90 PRO A O 1
ATOM 719 N N . VAL A 1 91 ? -4.588 -0.380 -7.052 1.00 91.50 91 VAL A N 1
ATOM 720 C CA . VAL A 1 91 ? -6.060 -0.519 -7.110 1.00 91.50 91 VAL A CA 1
ATOM 721 C C . VAL A 1 91 ? -6.582 -1.741 -6.343 1.00 91.50 91 VAL A C 1
ATOM 723 O O . VAL A 1 91 ? -7.599 -1.648 -5.660 1.00 91.50 91 VAL A O 1
ATOM 726 N N . ASP A 1 92 ? -5.886 -2.872 -6.422 1.00 93.12 92 ASP A N 1
ATOM 727 C CA . ASP A 1 92 ? -6.240 -4.106 -5.707 1.00 93.12 92 ASP A CA 1
ATOM 728 C C . ASP A 1 92 ? -6.194 -3.934 -4.179 1.00 93.12 92 ASP A C 1
ATOM 730 O O . ASP A 1 92 ? -7.068 -4.423 -3.462 1.00 93.12 92 ASP A O 1
ATOM 734 N N . TYR A 1 93 ? -5.219 -3.183 -3.673 1.00 94.00 93 TYR A N 1
ATOM 735 C CA . TYR A 1 93 ? -5.102 -2.868 -2.259 1.00 94.00 93 TYR A CA 1
ATOM 736 C C . TYR A 1 93 ? -6.203 -1.914 -1.792 1.00 94.00 93 TYR A C 1
ATOM 738 O O . TYR A 1 93 ? -6.805 -2.143 -0.742 1.00 94.00 93 TYR A O 1
ATOM 746 N N . PHE A 1 94 ? -6.535 -0.894 -2.589 1.00 93.25 94 PHE A N 1
ATOM 747 C CA . PHE A 1 94 ? -7.672 -0.017 -2.291 1.00 93.25 94 PHE A CA 1
ATOM 748 C C . PHE A 1 94 ? -8.998 -0.780 -2.259 1.00 93.25 94 PHE A C 1
ATOM 750 O O . PHE A 1 94 ? -9.810 -0.543 -1.367 1.00 93.25 94 PHE A O 1
ATOM 757 N N . GLN A 1 95 ? -9.199 -1.741 -3.165 1.00 94.06 95 GLN A N 1
ATOM 758 C CA . GLN A 1 95 ? -10.374 -2.611 -3.115 1.00 94.06 95 GLN A CA 1
ATOM 759 C C . GLN A 1 95 ? -10.399 -3.437 -1.823 1.00 94.06 95 GLN A C 1
ATOM 761 O O . GLN A 1 95 ? -11.441 -3.545 -1.185 1.00 94.06 95 GLN A O 1
ATOM 766 N N . LYS A 1 96 ? -9.250 -3.963 -1.381 1.00 95.00 96 LYS A N 1
ATOM 767 C CA . LYS A 1 96 ? -9.169 -4.703 -0.115 1.00 95.00 96 LYS A CA 1
ATOM 768 C C . LYS A 1 96 ? -9.536 -3.843 1.096 1.00 95.00 96 LYS A C 1
ATOM 770 O O . LYS A 1 96 ? -10.206 -4.334 2.003 1.00 95.00 96 LYS A O 1
ATOM 775 N N . LEU A 1 97 ? -9.088 -2.588 1.119 1.00 94.31 97 LEU A N 1
ATOM 776 C CA . LEU A 1 97 ? -9.443 -1.617 2.157 1.00 94.31 97 LEU A CA 1
ATOM 777 C C . LEU A 1 97 ? -10.953 -1.348 2.151 1.00 94.31 97 LEU A C 1
ATOM 779 O O . LEU A 1 97 ? -11.590 -1.438 3.201 1.00 94.31 97 LEU A O 1
ATOM 783 N N . HIS A 1 98 ? -11.532 -1.133 0.971 1.00 93.25 98 HIS A N 1
ATOM 784 C CA . HIS A 1 98 ? -12.974 -0.970 0.795 1.00 93.25 98 HIS A CA 1
ATOM 785 C C . HIS A 1 98 ? -13.770 -2.182 1.296 1.00 93.25 98 HIS A C 1
ATOM 787 O O . HIS A 1 98 ? -14.721 -2.022 2.059 1.00 93.25 98 HIS A O 1
ATOM 793 N N . ASP A 1 99 ? -13.354 -3.401 0.951 1.00 93.31 99 ASP A N 1
ATOM 794 C CA . ASP A 1 99 ? -13.998 -4.637 1.418 1.00 93.31 99 ASP A CA 1
ATOM 795 C C . ASP A 1 99 ? -13.894 -4.813 2.946 1.00 93.31 99 ASP A C 1
ATOM 797 O O . ASP A 1 99 ? -14.730 -5.477 3.558 1.00 93.31 99 ASP A O 1
ATOM 801 N N . ALA A 1 100 ? -12.882 -4.204 3.573 1.00 92.06 100 ALA A N 1
ATOM 802 C CA . ALA A 1 100 ? -12.720 -4.126 5.027 1.00 92.06 100 ALA A CA 1
ATOM 803 C C . ALA A 1 100 ? -13.503 -2.959 5.675 1.00 92.06 100 ALA A C 1
ATOM 805 O O . ALA A 1 100 ? -13.445 -2.779 6.896 1.00 92.06 100 ALA A O 1
ATOM 806 N N . GLY A 1 101 ? -14.254 -2.190 4.882 1.00 93.12 101 GLY A N 1
ATOM 807 C CA . GLY A 1 101 ? -15.103 -1.079 5.320 1.00 93.12 101 GLY A CA 1
ATOM 808 C C . GLY A 1 101 ? -14.442 0.301 5.274 1.00 93.12 101 GLY A C 1
ATOM 809 O O . GLY A 1 101 ? -15.047 1.267 5.735 1.00 93.12 101 GLY A O 1
ATOM 810 N N . TRP A 1 102 ? -13.226 0.420 4.738 1.00 93.06 102 TRP A N 1
ATOM 811 C CA . TRP A 1 102 ? -12.513 1.693 4.618 1.00 93.06 102 TRP A CA 1
ATOM 812 C C . TRP A 1 102 ? -12.845 2.391 3.301 1.00 93.06 102 TRP A C 1
ATOM 814 O O . TRP A 1 102 ? -12.545 1.892 2.219 1.00 93.06 102 TRP A O 1
ATOM 824 N N . MET A 1 103 ? -13.429 3.578 3.389 1.00 92.44 103 MET A N 1
ATOM 825 C CA . MET A 1 103 ? -13.866 4.371 2.245 1.00 92.44 103 MET A CA 1
ATOM 826 C C . MET A 1 103 ? -12.917 5.548 2.024 1.00 92.44 103 MET A C 1
ATOM 828 O O . MET A 1 103 ? -12.597 6.276 2.960 1.00 92.44 103 MET A O 1
ATOM 832 N N . GLU A 1 104 ? -12.478 5.755 0.782 1.00 92.12 104 GLU A N 1
ATOM 833 C CA . GLU A 1 104 ? -11.646 6.907 0.418 1.00 92.12 104 GLU A CA 1
ATOM 834 C C . GLU A 1 104 ? -12.471 8.206 0.391 1.00 92.12 104 GLU A C 1
ATOM 836 O O . GLU A 1 104 ? -13.483 8.304 -0.310 1.00 92.12 104 GLU A O 1
ATOM 841 N N . LEU A 1 105 ? -11.990 9.233 1.090 1.00 91.94 105 LEU A N 1
ATOM 842 C CA . LEU A 1 105 ? -12.514 10.597 1.054 1.00 91.94 105 LEU A CA 1
ATOM 843 C C . LEU A 1 105 ? -11.875 11.355 -0.114 1.00 91.94 105 LEU A C 1
ATOM 845 O O . LEU A 1 105 ? -10.910 12.100 0.044 1.00 91.94 105 LEU A O 1
ATOM 849 N N . LYS A 1 106 ? -12.402 11.144 -1.324 1.00 89.12 106 LYS A N 1
ATOM 850 C CA . LYS A 1 106 ? -11.820 11.699 -2.563 1.00 89.12 106 LYS A CA 1
ATOM 851 C C . LYS A 1 106 ? -11.692 13.222 -2.564 1.00 89.12 106 LYS A C 1
ATOM 853 O O . LYS A 1 106 ? -10.781 13.745 -3.198 1.00 89.12 106 LYS A O 1
ATOM 858 N N . GLU A 1 107 ? -12.594 13.915 -1.876 1.00 89.88 107 GLU A N 1
ATOM 859 C CA . GLU A 1 107 ? -12.594 15.379 -1.767 1.00 89.88 107 GLU A CA 1
ATOM 860 C C . GLU A 1 107 ? -11.425 15.908 -0.923 1.00 89.88 107 GLU A C 1
ATOM 862 O O . GLU A 1 107 ? -10.968 17.025 -1.147 1.00 89.88 107 GLU A O 1
ATOM 867 N N . GLU A 1 108 ? -10.886 15.093 -0.011 1.00 89.25 108 GLU A N 1
ATOM 868 C CA . GLU A 1 108 ? -9.759 15.458 0.859 1.00 89.25 108 GLU A CA 1
ATOM 869 C C . GLU A 1 108 ? -8.401 15.000 0.303 1.00 89.25 108 GLU A C 1
ATOM 871 O O . GLU A 1 108 ? -7.357 15.159 0.938 1.00 89.25 108 GLU A O 1
ATOM 876 N N . ARG A 1 109 ? -8.388 14.415 -0.898 1.00 88.38 109 ARG A N 1
ATOM 877 C CA . ARG A 1 109 ? -7.177 13.872 -1.509 1.00 88.38 109 ARG A CA 1
ATOM 878 C C . ARG A 1 109 ? -6.148 14.970 -1.783 1.00 88.38 109 ARG A C 1
ATOM 880 O O . ARG A 1 109 ? -6.400 15.914 -2.530 1.00 88.38 109 ARG A O 1
ATOM 887 N N . MET A 1 110 ? -4.929 14.764 -1.287 1.00 86.62 110 MET A N 1
ATOM 888 C CA . MET A 1 110 ? -3.788 15.652 -1.525 1.00 86.62 110 MET A CA 1
ATOM 889 C C . MET A 1 110 ? -2.728 14.942 -2.377 1.00 86.62 110 MET A C 1
ATOM 891 O O . MET A 1 110 ? -1.815 14.288 -1.873 1.00 86.62 110 MET A O 1
ATOM 895 N N . GLY A 1 111 ? -2.851 15.045 -3.704 1.00 86.25 111 GLY A N 1
ATOM 896 C CA . GLY A 1 111 ? -1.921 14.408 -4.645 1.00 86.25 111 GLY A CA 1
ATOM 897 C C . GLY A 1 111 ? -1.953 12.876 -4.556 1.00 86.25 111 GLY A C 1
ATOM 898 O O . GLY A 1 111 ? -2.951 12.257 -4.931 1.00 86.25 111 GLY A O 1
ATOM 899 N N . ASN A 1 112 ? -0.865 12.266 -4.075 1.00 85.25 112 ASN A N 1
ATOM 900 C CA . ASN A 1 112 ? -0.751 10.813 -3.855 1.00 85.25 112 ASN A CA 1
ATOM 901 C C . ASN A 1 112 ? -1.117 10.391 -2.424 1.00 85.25 112 ASN A C 1
ATOM 903 O O . ASN A 1 112 ? -1.050 9.209 -2.097 1.00 85.25 112 ASN A O 1
ATOM 907 N N . MET A 1 113 ? -1.489 11.340 -1.563 1.00 87.19 113 MET A N 1
ATOM 908 C CA . MET A 1 113 ? -2.015 11.038 -0.241 1.00 87.19 113 MET A CA 1
ATOM 909 C C . MET A 1 113 ? -3.510 10.752 -0.349 1.00 87.19 113 MET A C 1
ATOM 911 O O . MET A 1 113 ? -4.305 11.637 -0.670 1.00 87.19 113 MET A O 1
ATOM 915 N N . HIS A 1 114 ? -3.867 9.500 -0.085 1.00 89.69 114 HIS A N 1
ATOM 916 C CA . HIS A 1 114 ? -5.244 9.033 -0.044 1.00 89.69 114 HIS A CA 1
ATOM 917 C C . HIS A 1 114 ? -5.706 9.004 1.411 1.00 89.69 114 HIS A C 1
ATOM 919 O O . HIS A 1 114 ? -5.094 8.325 2.235 1.00 89.69 114 HIS A O 1
ATOM 925 N N . ILE A 1 115 ? -6.766 9.747 1.719 1.00 90.69 115 ILE A N 1
ATOM 926 C CA . ILE A 1 115 ? -7.366 9.781 3.054 1.00 90.69 115 ILE A CA 1
ATOM 927 C C . ILE A 1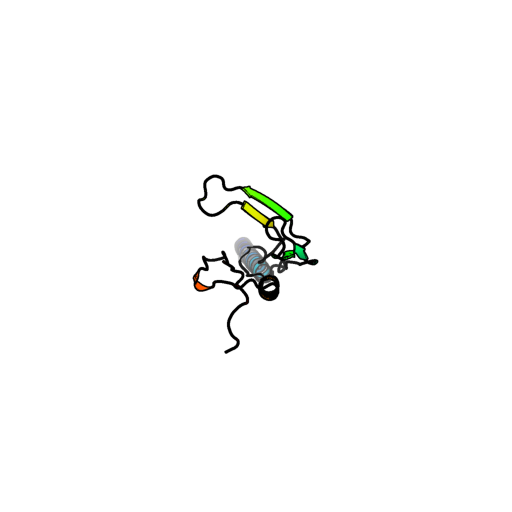 115 ? -8.541 8.811 3.053 1.00 90.69 115 ILE A C 1
ATOM 929 O O . ILE A 1 115 ? -9.391 8.861 2.163 1.00 90.69 115 ILE A O 1
ATOM 933 N N . LEU A 1 116 ? -8.567 7.899 4.023 1.00 91.69 116 LEU A N 1
ATOM 934 C CA . LEU A 1 116 ? -9.637 6.924 4.178 1.00 91.69 116 LEU A CA 1
ATOM 935 C C . LEU A 1 116 ? -10.272 7.065 5.552 1.00 91.69 116 LEU A C 1
ATOM 937 O O . LEU A 1 116 ? -9.587 7.315 6.541 1.00 91.69 116 LEU A O 1
ATOM 941 N N . ASN A 1 117 ? -11.575 6.837 5.601 1.00 90.81 117 ASN A N 1
ATOM 942 C CA . ASN A 1 117 ? -12.327 6.742 6.835 1.00 90.81 117 ASN A CA 1
ATOM 943 C C . ASN A 1 117 ? -13.130 5.442 6.833 1.00 90.81 117 ASN A C 1
ATOM 945 O O . ASN A 1 117 ? -13.668 5.023 5.805 1.00 90.81 117 ASN A O 1
ATOM 949 N N . LYS A 1 118 ? -13.221 4.804 7.992 1.00 88.62 118 LYS A N 1
ATOM 950 C CA . LYS A 1 118 ? -14.146 3.707 8.206 1.00 88.62 118 LYS A CA 1
ATOM 951 C C . LYS A 1 118 ? -15.462 4.307 8.677 1.00 88.62 118 LYS A C 1
ATOM 953 O O . LYS A 1 118 ? -15.579 4.737 9.818 1.00 88.62 118 LYS A O 1
ATOM 958 N N . GLY A 1 119 ? -16.436 4.389 7.775 1.00 70.38 119 GLY A N 1
ATOM 959 C CA . GLY A 1 119 ? -17.764 4.862 8.153 1.00 70.38 119 GLY A CA 1
ATOM 960 C C . GLY A 1 119 ? -18.380 3.941 9.208 1.00 70.38 119 GLY A C 1
ATOM 961 O O . GLY A 1 119 ? -18.222 2.719 9.131 1.00 70.38 119 GLY A O 1
ATOM 962 N N . ASP A 1 120 ? -19.120 4.506 10.161 1.00 54.53 120 ASP A N 1
ATOM 963 C CA . ASP A 1 120 ? -20.061 3.723 10.953 1.00 54.53 120 ASP A CA 1
ATOM 964 C C . ASP A 1 120 ? -21.054 3.081 9.977 1.00 54.53 120 ASP A C 1
ATOM 966 O O . ASP A 1 120 ? -21.817 3.771 9.298 1.00 54.53 120 ASP A O 1
ATOM 970 N N . VAL A 1 121 ? -21.045 1.751 9.859 1.00 49.22 121 VAL A N 1
ATOM 971 C CA . VAL A 1 121 ? -22.034 1.006 9.062 1.00 49.22 121 VAL A CA 1
ATOM 972 C C . VAL A 1 121 ? -23.362 0.988 9.823 1.00 49.22 121 VAL A C 1
ATOM 974 O O . VAL A 1 121 ? -23.877 -0.053 10.216 1.00 49.22 121 VAL A O 1
ATOM 977 N N . HIS A 1 122 ? -23.940 2.161 10.044 1.00 44.12 122 HIS A N 1
ATOM 978 C CA . HIS A 1 122 ? -25.321 2.329 10.438 1.00 44.12 122 HIS A CA 1
ATOM 979 C C . HIS A 1 122 ? -25.897 3.511 9.665 1.00 44.12 122 HIS A C 1
ATOM 981 O O . HIS A 1 122 ? -25.437 4.634 9.811 1.00 44.12 122 HIS A O 1
ATOM 987 N N . GLN A 1 123 ? -26.946 3.201 8.892 1.00 44.22 123 GLN A N 1
ATOM 988 C CA . GLN A 1 123 ? -27.996 4.098 8.390 1.00 44.22 123 GLN A CA 1
ATOM 989 C C . GLN A 1 123 ? -28.062 4.238 6.862 1.00 44.22 123 GLN A C 1
ATOM 991 O O . GLN A 1 123 ? -27.670 5.236 6.275 1.00 44.22 123 GLN A O 1
ATOM 996 N N . ASN A 1 124 ? -28.643 3.212 6.227 1.00 38.06 124 ASN A N 1
ATOM 997 C CA . ASN A 1 124 ? -29.727 3.395 5.253 1.00 38.06 124 ASN A CA 1
ATOM 998 C C . ASN A 1 124 ? -30.408 2.048 4.949 1.00 38.06 124 ASN A C 1
ATOM 1000 O O . ASN A 1 124 ? -30.116 1.364 3.972 1.00 38.06 124 ASN A O 1
ATOM 1004 N N . ARG A 1 125 ? -31.339 1.667 5.828 1.00 41.19 125 ARG A N 1
ATOM 1005 C CA . ARG A 1 125 ? -32.556 0.942 5.445 1.00 41.19 125 ARG A CA 1
ATOM 1006 C C . ARG A 1 125 ? -33.719 1.855 5.822 1.00 41.19 125 ARG A C 1
ATOM 1008 O O . ARG A 1 125 ? -34.176 1.816 6.961 1.00 41.19 125 ARG A O 1
ATOM 1015 N N . GLY A 1 126 ? -34.064 2.745 4.899 1.00 39.59 126 GLY A N 1
ATOM 1016 C CA . GLY A 1 126 ? -35.376 3.383 4.822 1.00 39.59 126 GLY A CA 1
ATOM 1017 C C . GLY A 1 126 ? -36.216 2.632 3.806 1.00 39.59 126 GLY A C 1
ATOM 1018 O O . GLY A 1 126 ? -35.606 2.133 2.831 1.00 39.59 126 GLY A O 1
#

Foldseek 3Di:
DDPVVVVVVVVVVVVVVVVVVVVVVVVPDDPDWPDFDQPFWAADPVGRLQTDRPQWDWDDKDADPPDPPGGIDTDTHTPQQCTPVVQHHPVVSVVVCVVSQWDWPVVPDDRSDTDIDRDDPDDDPD

pLDDT: mean 82.65, std 13.82, range [38.06, 95.94]